Protein AF-A0A6J4ILK3-F1 (afdb_monomer_lite)

Sequence (69 aa):
MERYELSLKDKRDWESAIETAVEEGREKGIQEGREKGLKEVARNLKRTGLDIALIVQATGLTPEEVEKL

Radius of gyration: 22.29 Å; chains: 1; bounding box: 54×16×53 Å

Structure (mmCIF, N/CA/C/O backbone):
data_AF-A0A6J4ILK3-F1
#
_entry.id   AF-A0A6J4ILK3-F1
#
loop_
_atom_site.group_PDB
_atom_site.id
_atom_site.type_symbol
_atom_site.label_atom_id
_atom_site.label_alt_id
_atom_site.label_comp_id
_atom_site.label_asym_id
_atom_site.label_entity_id
_atom_site.label_seq_id
_atom_site.pdbx_PDB_ins_code
_atom_site.Cartn_x
_atom_site.Cartn_y
_atom_site.Cartn_z
_atom_site.occupancy
_atom_site.B_iso_or_equiv
_atom_site.auth_seq_id
_atom_site.auth_comp_id
_atom_site.auth_asym_id
_atom_site.auth_atom_id
_atom_site.pdbx_PDB_model_num
ATOM 1 N N . MET A 1 1 ? 32.621 -2.801 -35.766 1.00 63.44 1 MET A N 1
ATOM 2 C CA . MET A 1 1 ? 32.595 -3.469 -34.449 1.00 63.44 1 MET A CA 1
ATOM 3 C C . MET A 1 1 ? 32.017 -2.520 -33.405 1.00 63.44 1 MET A C 1
ATOM 5 O O . MET A 1 1 ? 30.916 -2.765 -32.945 1.00 63.44 1 MET A O 1
ATOM 9 N N . GLU A 1 2 ? 32.628 -1.352 -33.205 1.00 80.56 2 GLU A N 1
ATOM 10 C CA . GLU A 1 2 ? 32.217 -0.318 -32.231 1.00 80.56 2 GLU A CA 1
ATOM 11 C C . GLU A 1 2 ? 30.742 0.146 -32.312 1.00 80.56 2 GLU A C 1
ATOM 13 O O . GLU A 1 2 ? 30.041 0.191 -31.307 1.00 80.56 2 GLU A O 1
ATOM 18 N N . ARG A 1 3 ? 30.212 0.425 -33.516 1.00 81.00 3 ARG A N 1
ATOM 19 C CA . ARG A 1 3 ? 28.796 0.832 -33.689 1.00 81.00 3 ARG A CA 1
ATOM 20 C C . ARG A 1 3 ? 27.788 -0.271 -33.350 1.00 81.00 3 ARG A C 1
ATOM 22 O O . ARG A 1 3 ? 26.667 0.030 -32.955 1.00 81.00 3 ARG A O 1
ATOM 29 N N . TYR A 1 4 ? 28.175 -1.532 -33.537 1.00 84.56 4 TYR A N 1
ATOM 30 C CA . TYR A 1 4 ? 27.324 -2.679 -33.219 1.00 84.56 4 TYR A CA 1
ATOM 31 C C . TYR A 1 4 ? 27.248 -2.880 -31.703 1.00 84.56 4 TYR A C 1
ATOM 33 O O . TYR A 1 4 ? 26.164 -3.045 -31.158 1.00 84.56 4 TYR A O 1
ATOM 41 N N . GLU A 1 5 ? 28.383 -2.761 -31.014 1.00 88.25 5 GLU A N 1
ATOM 42 C CA . GLU A 1 5 ? 28.452 -2.832 -29.551 1.00 88.25 5 GLU A CA 1
ATOM 43 C C . GLU A 1 5 ? 27.696 -1.681 -28.878 1.00 88.25 5 GLU A C 1
ATOM 45 O O . GLU A 1 5 ? 26.948 -1.919 -27.931 1.00 88.25 5 GLU A O 1
ATOM 50 N N . LEU A 1 6 ? 27.815 -0.457 -29.405 1.00 88.44 6 LEU A N 1
ATOM 51 C CA . LEU A 1 6 ? 27.070 0.697 -28.896 1.00 88.44 6 LEU A CA 1
ATOM 52 C C . LEU A 1 6 ? 25.553 0.504 -29.044 1.00 88.44 6 LEU A C 1
ATOM 54 O O . LEU A 1 6 ? 24.816 0.682 -28.083 1.00 88.44 6 LEU A O 1
ATOM 58 N N . SER A 1 7 ? 25.093 0.045 -30.213 1.00 90.19 7 SER A N 1
ATOM 59 C CA . SER A 1 7 ? 23.670 -0.228 -30.445 1.00 90.19 7 SER A CA 1
ATOM 60 C C . SER A 1 7 ? 23.113 -1.322 -29.529 1.00 90.19 7 SER A C 1
ATOM 62 O O . SER A 1 7 ? 21.952 -1.245 -29.128 1.00 90.19 7 SER A O 1
ATOM 64 N N . LEU A 1 8 ? 23.912 -2.344 -29.206 1.00 92.38 8 LEU A N 1
ATOM 65 C CA . LEU A 1 8 ? 23.515 -3.390 -28.263 1.00 92.38 8 LEU A CA 1
ATOM 66 C C . LEU A 1 8 ? 23.438 -2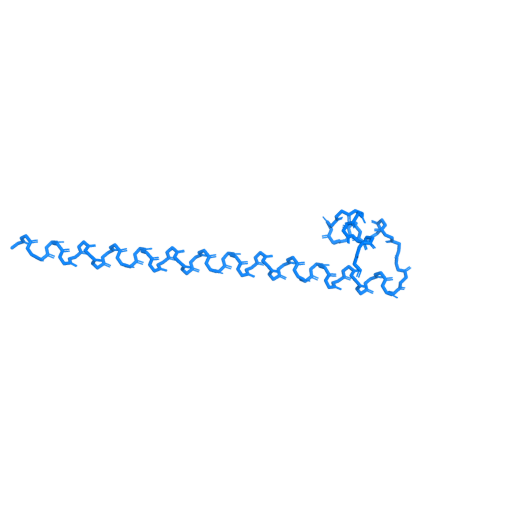.865 -26.830 1.00 92.38 8 LEU A C 1
ATOM 68 O O . LEU A 1 8 ? 22.530 -3.246 -26.092 1.00 92.38 8 LEU A O 1
ATOM 72 N N . LYS A 1 9 ? 24.370 -1.988 -26.447 1.00 93.38 9 LYS A N 1
ATOM 73 C CA . LYS A 1 9 ? 24.358 -1.339 -25.139 1.00 93.38 9 LYS A CA 1
ATOM 74 C C . LYS A 1 9 ? 23.112 -0.472 -24.971 1.00 93.38 9 LYS A C 1
ATOM 76 O O . LYS A 1 9 ? 22.388 -0.670 -24.005 1.00 93.38 9 LYS A O 1
ATOM 81 N N . ASP A 1 10 ? 22.818 0.399 -25.934 1.00 92.88 10 ASP A N 1
ATOM 82 C CA . ASP A 1 10 ? 21.649 1.284 -25.871 1.00 92.88 10 ASP A CA 1
ATOM 83 C C . ASP A 1 10 ? 20.349 0.481 -25.774 1.00 92.88 10 ASP A C 1
ATOM 85 O O . ASP A 1 10 ? 19.463 0.806 -24.987 1.00 92.88 10 ASP A O 1
ATOM 89 N N . LYS A 1 11 ? 20.248 -0.612 -26.541 1.00 93.69 11 LYS A N 1
ATOM 90 C CA . LYS A 1 11 ? 19.103 -1.522 -26.471 1.00 93.69 11 LYS A CA 1
ATOM 91 C C . LYS A 1 11 ? 18.949 -2.131 -25.076 1.00 93.69 11 LYS A C 1
ATOM 93 O O . LYS A 1 11 ? 17.844 -2.141 -24.545 1.00 93.69 11 LYS A O 1
ATOM 98 N N . ARG A 1 12 ? 20.041 -2.622 -24.488 1.00 94.25 12 ARG A N 1
ATOM 99 C CA . ARG A 1 12 ? 20.029 -3.222 -23.150 1.00 94.25 12 ARG A CA 1
ATOM 100 C C . ARG A 1 12 ? 19.670 -2.196 -22.079 1.00 94.25 12 ARG A C 1
ATOM 102 O O . ARG A 1 12 ? 18.869 -2.504 -21.206 1.00 94.25 12 ARG A O 1
ATOM 109 N N . ASP A 1 13 ? 20.240 -0.998 -22.151 1.00 96.31 13 ASP A N 1
ATOM 110 C CA . ASP A 1 13 ? 19.955 0.071 -21.193 1.00 96.31 13 ASP A CA 1
ATOM 111 C C . ASP A 1 13 ? 18.462 0.449 -21.248 1.00 96.31 13 ASP A C 1
ATOM 113 O O . ASP A 1 13 ? 17.820 0.600 -20.208 1.00 96.31 13 ASP A O 1
ATOM 117 N N . TRP A 1 14 ? 17.876 0.498 -22.451 1.00 96.00 14 TRP A N 1
ATOM 118 C CA . TRP A 1 14 ? 16.433 0.674 -22.639 1.00 96.00 14 TRP A CA 1
ATOM 119 C C . TRP A 1 14 ? 15.597 -0.483 -22.085 1.00 96.00 14 TRP A C 1
ATOM 121 O O . TRP A 1 14 ? 14.600 -0.235 -21.409 1.00 96.00 14 TRP A O 1
ATOM 131 N N . GLU A 1 15 ? 15.978 -1.732 -22.356 1.00 95.88 15 GLU A N 1
ATOM 132 C CA . GLU A 1 15 ? 15.281 -2.917 -21.839 1.00 95.88 15 GLU A CA 1
ATOM 133 C C . GLU A 1 15 ? 15.289 -2.938 -20.307 1.00 95.88 15 GLU A C 1
ATOM 135 O O . GLU A 1 15 ? 14.232 -3.087 -19.697 1.00 95.88 15 GLU A O 1
ATOM 140 N N . SER A 1 16 ? 16.446 -2.692 -19.687 1.00 95.81 16 SER A N 1
ATOM 141 C CA . SER A 1 16 ? 16.571 -2.602 -18.231 1.00 95.81 16 SER A CA 1
ATOM 142 C C . SER A 1 16 ? 15.743 -1.454 -17.652 1.00 95.81 16 SER A C 1
ATOM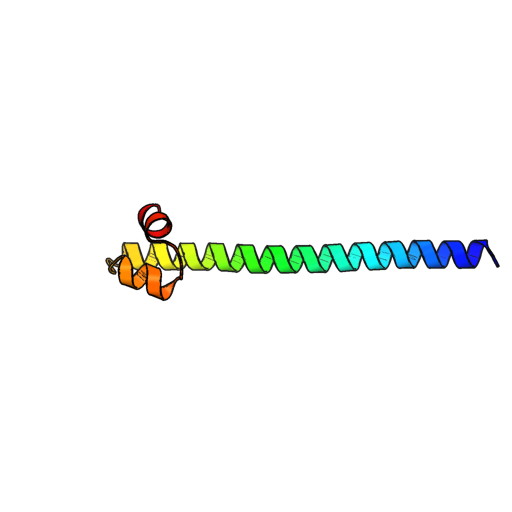 144 O O . SER A 1 16 ? 15.055 -1.647 -16.655 1.00 95.81 16 SER A O 1
ATOM 146 N N . ALA A 1 17 ? 15.743 -0.276 -18.286 1.00 97.50 17 ALA A N 1
ATOM 147 C CA . ALA A 1 17 ? 14.932 0.852 -17.828 1.00 97.50 17 ALA A CA 1
ATOM 148 C C . ALA A 1 17 ? 13.426 0.539 -17.862 1.00 97.50 17 ALA A C 1
ATOM 150 O O . ALA A 1 17 ? 12.696 0.890 -16.934 1.00 97.50 17 ALA A O 1
ATOM 151 N N . ILE A 1 18 ? 12.956 -0.137 -18.916 1.00 97.44 18 ILE A N 1
ATOM 152 C CA . ILE A 1 18 ? 11.554 -0.552 -19.040 1.00 97.44 18 ILE A CA 1
ATOM 153 C C . ILE A 1 18 ? 11.213 -1.608 -17.988 1.00 97.44 18 ILE A C 1
ATOM 155 O O . ILE A 1 18 ? 10.173 -1.500 -17.341 1.00 97.44 18 ILE A O 1
ATOM 159 N N . GLU A 1 19 ? 12.074 -2.606 -17.800 1.00 96.88 19 GLU A N 1
ATOM 160 C CA . GLU A 1 19 ? 11.867 -3.668 -16.815 1.00 96.88 19 GLU A CA 1
ATOM 161 C C . GLU A 1 19 ? 11.738 -3.097 -15.399 1.00 96.88 19 GLU A C 1
ATOM 163 O O . GLU A 1 19 ? 10.744 -3.363 -14.722 1.00 96.88 19 GLU A O 1
ATOM 168 N N . THR A 1 20 ? 12.662 -2.218 -14.998 1.00 96.88 20 THR A N 1
ATOM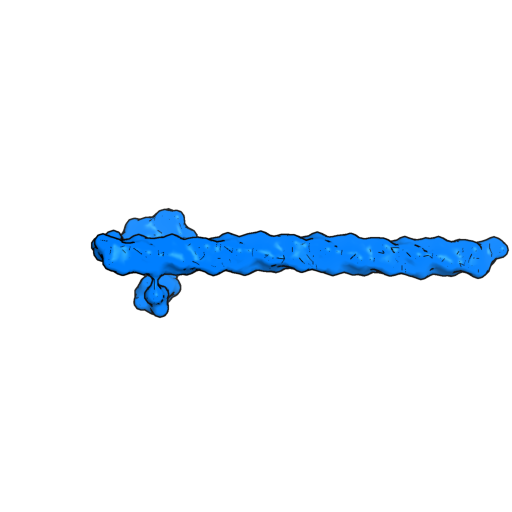 169 C CA . THR A 1 20 ? 12.597 -1.533 -13.701 1.00 96.88 20 THR A CA 1
ATOM 170 C C . THR A 1 20 ? 11.325 -0.698 -13.563 1.00 96.88 20 THR A C 1
ATOM 172 O O . THR A 1 20 ? 10.651 -0.768 -12.537 1.00 96.88 20 THR A O 1
ATOM 175 N N . ALA A 1 21 ? 10.934 0.056 -14.595 1.00 97.75 21 ALA A N 1
ATOM 176 C CA . ALA A 1 21 ? 9.716 0.865 -14.542 1.00 97.75 21 ALA A CA 1
ATOM 177 C C . ALA A 1 21 ? 8.444 0.009 -14.380 1.00 97.75 21 ALA A C 1
ATOM 179 O O . ALA A 1 21 ? 7.519 0.394 -13.659 1.00 97.75 21 ALA A O 1
ATOM 180 N N . VAL A 1 22 ? 8.391 -1.155 -15.035 1.00 98.00 22 VAL A N 1
ATOM 181 C CA . VAL A 1 22 ? 7.274 -2.103 -14.916 1.00 98.00 22 VAL A CA 1
ATOM 182 C C . VAL A 1 22 ? 7.235 -2.731 -13.524 1.00 98.00 22 VAL A C 1
ATOM 184 O O . VAL A 1 22 ? 6.156 -2.824 -12.934 1.00 98.00 22 VAL A O 1
ATOM 187 N N . GLU A 1 23 ? 8.387 -3.137 -12.990 1.00 97.75 23 GLU A N 1
ATOM 188 C CA . GLU A 1 23 ? 8.496 -3.709 -11.647 1.00 97.75 23 GLU A CA 1
ATOM 189 C C . GLU A 1 23 ? 8.056 -2.703 -10.578 1.00 97.75 23 GLU A C 1
ATOM 191 O O . GLU A 1 23 ? 7.142 -2.995 -9.802 1.00 97.75 23 GLU A O 1
ATOM 196 N N . GLU A 1 24 ? 8.592 -1.480 -10.613 1.00 97.38 24 GLU A N 1
ATOM 197 C CA . GLU A 1 24 ? 8.195 -0.415 -9.692 1.00 97.38 24 GLU A CA 1
ATOM 198 C C . GLU A 1 24 ? 6.703 -0.081 -9.800 1.00 97.38 24 GLU A C 1
ATOM 200 O O . GLU A 1 24 ? 6.028 0.117 -8.788 1.00 97.38 24 GLU A O 1
ATOM 205 N N . GLY A 1 25 ? 6.171 0.006 -11.023 1.00 98.19 25 GLY A N 1
ATOM 206 C CA . GLY A 1 25 ? 4.755 0.290 -11.246 1.00 98.19 25 GLY A CA 1
ATOM 207 C C . GLY A 1 25 ? 3.855 -0.796 -10.659 1.00 98.19 25 GLY A C 1
ATOM 208 O O . GLY A 1 25 ? 2.831 -0.497 -10.038 1.00 98.19 25 GLY A O 1
ATOM 209 N N . ARG A 1 26 ? 4.257 -2.063 -10.799 1.00 98.06 26 ARG A N 1
ATOM 210 C CA . ARG A 1 26 ? 3.546 -3.202 -10.218 1.00 98.06 26 ARG A CA 1
ATOM 211 C C . ARG A 1 26 ? 3.610 -3.190 -8.694 1.00 98.06 26 ARG A C 1
ATOM 213 O O . ARG A 1 26 ? 2.576 -3.391 -8.059 1.00 98.06 26 ARG A O 1
ATOM 220 N N . GLU A 1 27 ? 4.782 -2.962 -8.112 1.00 97.81 27 GLU A N 1
ATOM 221 C CA . GLU A 1 27 ? 4.954 -2.927 -6.657 1.00 97.81 27 GLU A CA 1
ATOM 222 C C . GLU A 1 27 ? 4.129 -1.799 -6.027 1.00 97.81 27 GLU A C 1
ATOM 224 O O . GLU A 1 27 ? 3.322 -2.056 -5.128 1.00 97.81 27 GLU A O 1
ATOM 229 N N . LYS A 1 28 ? 4.220 -0.581 -6.582 1.00 97.25 28 LYS A N 1
ATOM 230 C CA . LYS A 1 28 ? 3.405 0.572 -6.167 1.00 97.25 28 LYS A CA 1
ATOM 231 C C . LYS A 1 28 ? 1.910 0.267 -6.278 1.00 97.25 28 LYS A C 1
ATOM 233 O O . LYS A 1 28 ? 1.163 0.502 -5.331 1.00 97.25 28 LYS A O 1
ATOM 238 N N . GLY A 1 29 ? 1.471 -0.326 -7.390 1.00 98.19 29 GLY A N 1
ATOM 239 C CA . GLY A 1 29 ? 0.070 -0.700 -7.592 1.00 98.19 29 GLY A CA 1
ATOM 240 C C . GLY A 1 29 ? -0.445 -1.718 -6.568 1.00 98.19 29 GLY A C 1
ATOM 241 O O . GLY A 1 29 ? -1.552 -1.568 -6.049 1.00 98.19 29 GLY A O 1
ATOM 242 N N . ILE A 1 30 ? 0.359 -2.733 -6.235 1.00 97.81 30 ILE A N 1
ATOM 243 C CA . ILE A 1 30 ? 0.014 -3.735 -5.216 1.00 97.81 30 ILE A CA 1
ATOM 244 C C . ILE A 1 30 ? -0.064 -3.090 -3.830 1.00 97.81 30 ILE A C 1
ATOM 246 O O . ILE A 1 30 ? -1.021 -3.343 -3.093 1.00 97.81 30 ILE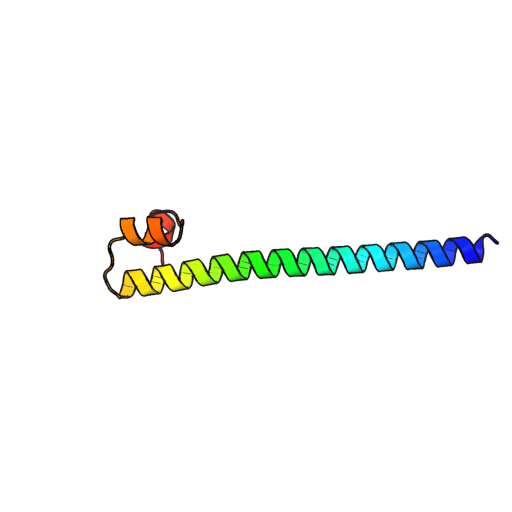 A O 1
ATOM 250 N N . GLN A 1 31 ? 0.913 -2.252 -3.476 1.00 96.69 31 GLN A N 1
ATOM 251 C CA . GLN A 1 31 ? 0.946 -1.573 -2.184 1.00 96.69 31 GLN A CA 1
ATOM 252 C C . GLN A 1 31 ? -0.258 -0.640 -2.013 1.00 96.69 31 GLN A C 1
ATOM 254 O O . GLN A 1 31 ? -0.992 -0.762 -1.030 1.00 96.69 31 GLN A O 1
ATOM 259 N N . GLU A 1 32 ? -0.517 0.231 -2.992 1.00 96.38 32 GLU A N 1
ATOM 260 C CA . GLU A 1 32 ? -1.670 1.133 -2.967 1.00 96.38 32 GLU A CA 1
ATOM 261 C C . GLU A 1 32 ? -2.999 0.375 -2.931 1.00 96.38 32 GLU A C 1
ATOM 263 O O . GLU A 1 32 ? -3.916 0.763 -2.205 1.00 96.38 32 GLU A O 1
ATOM 268 N N . GLY A 1 33 ? -3.126 -0.700 -3.715 1.00 97.00 33 GLY A N 1
ATOM 269 C CA . GLY A 1 33 ? -4.329 -1.529 -3.738 1.00 97.00 33 GLY A CA 1
ATOM 270 C C . GLY A 1 33 ? -4.597 -2.177 -2.382 1.00 97.00 33 GLY A C 1
ATOM 271 O O . GLY A 1 33 ? -5.727 -2.149 -1.892 1.00 97.00 33 GLY A O 1
ATOM 272 N N . ARG A 1 34 ? -3.547 -2.699 -1.737 1.00 95.62 34 ARG A N 1
ATOM 273 C CA . ARG A 1 34 ? -3.639 -3.281 -0.395 1.00 95.62 34 ARG A CA 1
ATOM 274 C C . ARG A 1 34 ? -4.055 -2.240 0.642 1.00 95.62 34 ARG A C 1
ATOM 276 O O . ARG A 1 34 ? -4.955 -2.511 1.430 1.00 95.62 34 ARG A O 1
ATOM 283 N N . GLU A 1 35 ? -3.447 -1.057 0.630 1.00 94.06 35 GLU A N 1
ATOM 284 C CA . GLU A 1 35 ? -3.778 0.014 1.578 1.00 94.06 35 GLU A CA 1
ATOM 285 C C . GLU A 1 35 ? -5.222 0.510 1.403 1.00 94.06 35 GLU A C 1
ATOM 287 O O . GLU A 1 35 ? -5.971 0.611 2.378 1.00 94.06 35 GLU A O 1
ATOM 292 N N . LYS A 1 36 ? -5.647 0.759 0.155 1.00 95.25 36 LYS A N 1
ATOM 293 C CA . LYS A 1 36 ? -7.026 1.161 -0.169 1.00 95.25 36 LYS A CA 1
ATOM 294 C C . LYS A 1 36 ? -8.030 0.095 0.279 1.00 95.25 36 LYS A C 1
ATOM 296 O O . LYS A 1 36 ? -9.020 0.438 0.923 1.00 95.25 36 LYS A O 1
ATOM 301 N N . GLY A 1 37 ? -7.740 -1.182 0.021 1.00 95.44 37 GLY A N 1
ATOM 302 C CA . GLY A 1 37 ? -8.582 -2.300 0.450 1.00 95.44 37 GLY A CA 1
ATOM 303 C C . GLY A 1 37 ? -8.712 -2.405 1.972 1.00 95.44 37 GLY A C 1
ATOM 304 O O . GLY A 1 37 ? -9.820 -2.548 2.484 1.00 95.44 37 GLY A O 1
ATOM 305 N N . LEU A 1 38 ? -7.610 -2.263 2.718 1.00 94.19 38 LEU A N 1
ATOM 306 C CA . LEU A 1 38 ? -7.639 -2.279 4.187 1.00 94.19 38 LEU A CA 1
ATOM 307 C C . LEU A 1 38 ? -8.470 -1.124 4.759 1.00 94.19 38 LEU A C 1
ATOM 309 O O . LEU A 1 38 ? -9.269 -1.339 5.670 1.00 94.19 38 LEU A O 1
ATOM 313 N N . LYS A 1 39 ? -8.334 0.083 4.197 1.00 94.12 39 LYS A N 1
ATOM 314 C CA . LYS A 1 39 ? -9.128 1.256 4.597 1.00 94.12 39 LYS A CA 1
ATOM 315 C C . LYS A 1 39 ? -10.616 1.078 4.297 1.00 94.12 39 LYS A C 1
ATOM 317 O O . LYS A 1 39 ? -11.453 1.447 5.119 1.00 94.12 39 LYS A O 1
ATOM 322 N N . GLU A 1 40 ? -10.961 0.494 3.153 1.00 95.81 40 GLU A N 1
ATOM 323 C CA . GLU A 1 40 ? -12.352 0.204 2.798 1.00 95.81 40 GLU A CA 1
ATOM 324 C C . GLU A 1 40 ? -12.978 -0.829 3.744 1.00 95.81 40 GLU A C 1
ATOM 326 O O . GLU A 1 40 ? -14.085 -0.620 4.247 1.00 95.81 40 GLU A O 1
ATOM 331 N N . VAL A 1 41 ? -12.250 -1.908 4.045 1.00 94.81 41 VAL A N 1
ATOM 332 C CA . VAL A 1 41 ? -12.678 -2.915 5.024 1.00 94.81 41 VAL A CA 1
ATOM 333 C C . VAL A 1 41 ? -12.860 -2.275 6.400 1.00 94.81 41 VAL A C 1
ATOM 335 O O . VAL A 1 41 ? -13.935 -2.410 6.979 1.00 94.81 41 VAL A O 1
ATOM 338 N N . ALA A 1 42 ? -11.880 -1.515 6.897 1.00 94.12 42 ALA A N 1
ATOM 339 C CA . ALA A 1 42 ? -11.974 -0.834 8.190 1.00 94.12 42 ALA A CA 1
ATOM 340 C C . ALA A 1 42 ? -13.187 0.105 8.274 1.00 94.12 42 ALA A C 1
ATOM 342 O O . ALA A 1 42 ? -13.935 0.060 9.252 1.00 94.12 42 ALA A O 1
ATOM 343 N N . ARG A 1 43 ? -13.446 0.899 7.226 1.00 94.44 43 ARG A N 1
ATOM 344 C CA . ARG A 1 43 ? -14.624 1.777 7.159 1.00 94.44 43 ARG A CA 1
ATOM 345 C C . ARG A 1 43 ? -15.930 0.985 7.196 1.00 94.44 43 ARG A C 1
ATOM 347 O O . ARG A 1 43 ? -16.871 1.371 7.891 1.00 94.44 43 ARG A O 1
ATOM 354 N N . ASN A 1 44 ? -16.001 -0.125 6.464 1.00 94.94 44 ASN A N 1
ATOM 355 C CA . ASN A 1 44 ? -17.180 -0.986 6.466 1.00 94.94 44 ASN A CA 1
ATOM 356 C C . ASN A 1 44 ? -17.418 -1.625 7.840 1.00 94.94 44 ASN A C 1
ATOM 358 O O . ASN A 1 44 ? -18.550 -1.589 8.320 1.00 94.94 44 ASN A O 1
ATOM 362 N N . LEU A 1 45 ? -16.368 -2.128 8.495 1.00 93.06 45 LEU A N 1
ATOM 363 C CA . LEU A 1 45 ? -16.455 -2.705 9.840 1.00 93.06 45 LEU A CA 1
ATOM 364 C C . LEU A 1 45 ? -16.896 -1.658 10.877 1.00 93.06 45 LEU A C 1
ATOM 366 O O . LEU A 1 45 ? -17.794 -1.916 11.683 1.00 93.06 45 LEU A O 1
ATOM 370 N N . LYS A 1 46 ? -16.347 -0.441 10.802 1.00 91.88 46 LYS A N 1
ATOM 371 C CA . LYS A 1 46 ? -16.752 0.680 11.662 1.00 91.88 46 LYS A CA 1
ATOM 372 C C . LYS A 1 46 ? -18.229 1.018 11.477 1.00 91.88 46 LYS A C 1
ATOM 374 O O . LYS A 1 46 ? -18.961 1.162 12.450 1.00 91.88 46 LYS A O 1
ATOM 379 N N . ARG A 1 47 ? -18.703 1.063 10.227 1.00 92.19 47 ARG A N 1
ATOM 380 C CA . ARG A 1 47 ? -20.120 1.301 9.909 1.00 92.19 47 ARG A CA 1
ATOM 381 C C . ARG A 1 47 ? -21.044 0.212 10.457 1.00 92.19 47 ARG A C 1
ATOM 383 O O . ARG A 1 47 ? -22.179 0.512 10.810 1.00 92.19 47 ARG A O 1
ATOM 390 N N . THR A 1 48 ? -20.579 -1.033 10.538 1.00 92.69 48 THR A N 1
ATOM 391 C CA . THR A 1 48 ? -21.343 -2.129 11.157 1.00 92.69 48 THR A CA 1
ATOM 392 C C . THR A 1 48 ? -21.358 -2.088 12.689 1.00 92.69 48 THR A C 1
ATOM 394 O O . THR A 1 48 ? -22.038 -2.905 13.300 1.00 92.69 48 THR A O 1
ATOM 397 N N . GLY A 1 49 ? -20.655 -1.134 13.312 1.00 90.12 49 GLY A N 1
ATOM 398 C CA . GLY A 1 49 ? -20.620 -0.965 14.765 1.00 90.12 49 GLY A CA 1
ATOM 399 C C . GLY A 1 49 ? -19.642 -1.899 15.479 1.00 90.12 49 GLY A C 1
ATOM 400 O O . GLY A 1 49 ? -19.797 -2.125 16.677 1.00 90.12 49 GLY A O 1
ATOM 401 N N . LEU A 1 50 ? -18.659 -2.462 14.762 1.00 91.38 50 LEU A N 1
ATOM 402 C CA . LEU A 1 50 ? -17.572 -3.206 15.397 1.00 91.38 50 LEU A CA 1
ATOM 403 C C . LEU A 1 50 ? -16.675 -2.275 16.214 1.00 91.38 50 LEU A C 1
ATOM 405 O O . LEU A 1 50 ? -16.450 -1.120 15.851 1.00 91.38 50 LEU A O 1
ATOM 409 N N . ASP A 1 51 ? -16.137 -2.825 17.298 1.00 93.69 51 ASP A N 1
ATOM 410 C CA . ASP A 1 51 ? -15.211 -2.124 18.176 1.00 93.69 51 ASP A CA 1
ATOM 411 C C . ASP A 1 51 ? -13.907 -1.759 17.452 1.00 93.69 51 ASP A C 1
ATOM 413 O O . ASP A 1 51 ? -13.352 -2.555 16.686 1.00 93.69 51 ASP A O 1
ATOM 417 N N . ILE A 1 52 ? -13.400 -0.555 17.723 1.00 90.44 52 ILE A N 1
ATOM 418 C CA . ILE A 1 52 ? -12.194 -0.012 17.087 1.00 90.44 52 ILE A CA 1
ATOM 419 C C . ILE A 1 52 ? -10.985 -0.924 17.327 1.00 90.44 52 ILE A C 1
ATOM 421 O O . ILE A 1 52 ? -10.198 -1.130 16.404 1.00 90.44 52 ILE A O 1
ATOM 425 N N . ALA A 1 53 ? -10.852 -1.533 18.510 1.00 93.06 53 ALA A N 1
ATOM 426 C CA . ALA A 1 53 ? -9.733 -2.421 18.814 1.00 93.06 53 ALA A CA 1
ATOM 427 C C . ALA A 1 53 ? -9.751 -3.688 17.944 1.00 93.06 53 ALA A C 1
ATOM 429 O O . ALA A 1 53 ? -8.700 -4.137 17.482 1.00 93.06 53 ALA A O 1
ATOM 430 N N . LEU A 1 54 ? -10.939 -4.234 17.658 1.00 93.00 54 LEU A N 1
ATOM 431 C CA . LEU A 1 54 ? -11.087 -5.381 16.756 1.00 93.00 54 LEU A CA 1
ATOM 432 C C . LEU A 1 54 ? -10.786 -5.003 15.303 1.00 93.00 54 LEU A C 1
ATOM 434 O O . LEU A 1 54 ? -10.186 -5.796 14.578 1.00 93.00 54 LEU A O 1
ATOM 438 N N . ILE A 1 55 ? -11.160 -3.794 14.879 1.00 93.69 55 ILE A N 1
ATOM 439 C CA . ILE A 1 55 ? -10.850 -3.297 13.532 1.00 93.69 55 ILE A CA 1
ATOM 440 C C . ILE A 1 55 ? -9.338 -3.131 13.369 1.00 93.69 55 ILE A C 1
ATOM 442 O O . ILE A 1 55 ? -8.779 -3.657 12.411 1.00 93.69 55 ILE A O 1
ATOM 446 N N . VAL A 1 56 ? -8.671 -2.492 14.333 1.00 94.81 56 VAL A N 1
ATOM 447 C CA . VAL A 1 56 ? -7.205 -2.346 14.382 1.00 94.81 56 VAL A CA 1
ATOM 448 C C . VAL A 1 56 ? -6.513 -3.706 14.299 1.00 94.81 56 VAL A C 1
ATOM 450 O O . VAL A 1 56 ? -5.600 -3.888 13.495 1.00 94.81 56 VAL A O 1
ATOM 453 N N . GLN A 1 57 ? -6.983 -4.694 15.065 1.00 93.50 57 GLN A N 1
ATOM 454 C CA . GLN A 1 57 ? -6.432 -6.049 15.027 1.00 93.50 57 GLN A CA 1
ATOM 455 C C . GLN A 1 57 ? -6.633 -6.731 13.662 1.00 93.50 57 GLN A C 1
ATOM 457 O O . GLN A 1 57 ? -5.740 -7.436 13.193 1.00 93.50 57 GLN A O 1
ATOM 462 N N . ALA A 1 58 ? -7.793 -6.543 13.029 1.00 91.00 58 ALA A N 1
ATOM 463 C CA . ALA A 1 58 ? -8.137 -7.197 11.769 1.00 91.00 58 ALA A CA 1
ATOM 464 C C . ALA A 1 58 ? -7.457 -6.559 10.548 1.00 91.00 58 ALA A C 1
ATOM 466 O O . ALA A 1 58 ? -7.107 -7.268 9.604 1.00 91.00 58 ALA A O 1
ATOM 467 N N . THR A 1 59 ? -7.278 -5.235 10.541 1.00 91.38 59 THR A N 1
ATOM 468 C CA . THR A 1 59 ? -6.737 -4.503 9.386 1.00 91.38 59 THR A CA 1
ATOM 469 C C . THR A 1 59 ? -5.277 -4.095 9.551 1.00 91.38 59 THR A C 1
ATOM 471 O O . THR A 1 59 ? -4.641 -3.737 8.562 1.00 91.38 59 THR A O 1
ATOM 474 N N . GLY A 1 60 ? -4.735 -4.145 10.771 1.00 91.94 60 GLY A N 1
ATOM 475 C CA . GLY A 1 60 ? -3.375 -3.696 11.083 1.00 91.94 60 GLY A CA 1
ATOM 476 C C . GLY A 1 60 ? -3.171 -2.181 10.964 1.00 91.94 60 GLY A C 1
ATOM 477 O O . GLY A 1 60 ? -2.029 -1.730 10.950 1.00 91.94 60 GLY A O 1
ATOM 478 N N . LEU A 1 61 ? -4.258 -1.412 10.850 1.00 92.06 61 LEU A N 1
ATOM 479 C CA . LEU A 1 61 ? -4.235 0.054 10.851 1.00 92.06 61 LEU A CA 1
ATOM 480 C C . LEU A 1 61 ? -4.079 0.566 12.280 1.00 92.06 61 LEU A C 1
ATOM 482 O O . LEU A 1 61 ? -4.468 -0.121 13.225 1.00 92.06 61 LEU A O 1
ATOM 486 N N . THR A 1 62 ? -3.567 1.780 12.455 1.00 92.94 62 THR A N 1
ATOM 487 C CA . THR A 1 62 ? -3.501 2.362 13.798 1.00 92.94 62 THR A CA 1
ATOM 488 C C . THR A 1 62 ? -4.891 2.785 14.285 1.00 92.94 62 THR A C 1
ATOM 490 O O . THR A 1 62 ? -5.781 3.064 13.471 1.00 92.94 62 THR A O 1
ATOM 493 N N . PRO A 1 63 ? -5.109 2.869 15.609 1.00 90.94 63 PRO A N 1
ATOM 494 C CA . PRO A 1 63 ? -6.360 3.384 16.154 1.00 90.94 63 PRO A CA 1
ATOM 495 C C . PRO A 1 63 ? -6.724 4.759 15.581 1.00 90.94 63 PRO A C 1
ATOM 497 O O . PRO A 1 63 ? -7.872 4.978 15.210 1.00 90.94 63 PRO A O 1
ATOM 500 N N . GLU A 1 64 ? -5.748 5.656 15.408 1.00 91.69 64 GLU A N 1
ATOM 501 C CA . GLU A 1 64 ? -5.971 6.991 14.844 1.00 91.69 64 GLU A CA 1
ATOM 502 C C . GLU A 1 64 ? -6.412 6.952 13.379 1.00 91.69 64 GLU A C 1
ATOM 504 O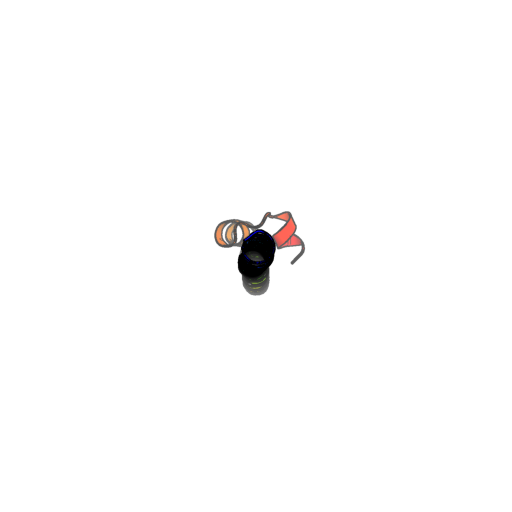 O . GLU A 1 64 ? -7.199 7.797 12.949 1.00 91.69 64 GLU A O 1
ATOM 509 N N . GLU A 1 65 ? -5.903 6.002 12.593 1.00 90.94 65 GLU A N 1
ATOM 510 C CA . GLU A 1 65 ? -6.335 5.812 11.209 1.00 90.94 65 GLU A CA 1
ATOM 511 C C . GLU A 1 65 ? -7.784 5.328 11.157 1.00 90.94 65 GLU A C 1
ATOM 513 O O . GLU A 1 65 ? -8.579 5.874 10.396 1.00 90.94 65 GLU A O 1
ATOM 518 N N . VAL A 1 66 ? -8.155 4.366 12.006 1.00 91.31 66 VAL A N 1
ATOM 519 C CA . VAL A 1 66 ? -9.531 3.849 12.095 1.00 91.31 66 VAL A CA 1
ATOM 520 C C . VAL A 1 66 ? -10.505 4.915 12.617 1.00 91.31 66 VAL A C 1
ATOM 522 O O . VAL A 1 66 ? -11.622 5.042 12.108 1.00 91.31 66 VAL A O 1
ATOM 525 N N . GLU A 1 67 ? -10.089 5.738 13.581 1.00 89.19 67 GLU A N 1
ATOM 526 C CA . GLU A 1 67 ? -10.882 6.850 14.122 1.00 89.19 67 GLU A CA 1
ATOM 527 C C . GLU A 1 67 ? -11.225 7.882 13.032 1.00 89.19 67 GLU A C 1
ATOM 529 O O . GLU A 1 67 ? -12.350 8.384 12.979 1.00 89.19 67 GLU A O 1
ATOM 534 N N . LYS A 1 68 ? -10.284 8.145 12.114 1.00 88.44 68 LYS A N 1
ATOM 535 C CA . LYS A 1 68 ? -10.423 9.123 11.020 1.00 88.44 68 LYS A CA 1
ATOM 536 C C . LYS A 1 68 ? -11.187 8.611 9.789 1.00 88.44 68 LYS A C 1
ATOM 538 O O . LYS A 1 68 ? -11.524 9.430 8.932 1.00 88.44 68 LYS A O 1
ATOM 543 N N . LEU A 1 69 ? -11.421 7.299 9.666 1.00 86.25 69 LEU A N 1
ATOM 544 C CA . LEU A 1 69 ? -12.119 6.668 8.527 1.00 86.25 69 LEU A CA 1
ATOM 545 C C . LEU A 1 69 ? -13.642 6.782 8.575 1.00 86.25 69 LEU A C 1
ATOM 547 O O . LEU A 1 69 ? -14.214 6.799 7.454 1.00 86.25 69 LEU A O 1
#

Secondary structure (DSSP, 8-state):
-HHHHH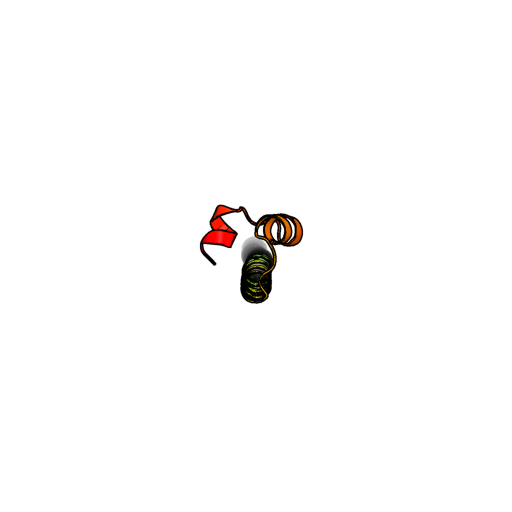HHHHHHHHHHHHHHHHHHHHHHHHHHHHHHHHHHHHHHHHHTT--HHHHHHHH---HHHHHH-

Foldseek 3Di:
DVVVVVVVVVVVVVVVVVVVVVVVVVVVVVVVVLVVVLLVVLVVCVVVVDDLVVSCVVSVDDSVSSVVD

Organism: NCBI:txid158755

pLDDT: mean 93.02, std 5.17, range [63.44, 98.19]